Protein AF-W8B5M9-F1 (afdb_monomer)

Solvent-accessible surface area (backbone atoms only — not comparable to full-atom values): 9685 Å² total; per-residue (Å²): 132,57,33,68,56,49,46,54,50,34,55,76,71,47,25,12,58,32,80,66,42,70,88,44,51,59,92,73,54,85,64,85,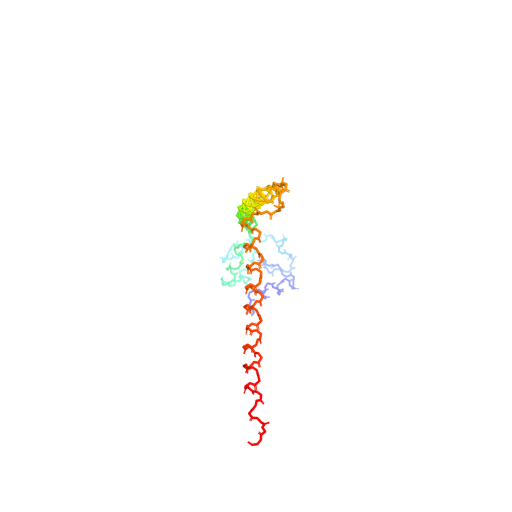59,46,14,85,86,79,66,44,84,25,29,61,84,48,52,64,61,76,87,61,52,82,78,63,78,64,83,86,64,60,68,68,60,52,52,52,52,53,51,55,52,53,51,51,53,51,53,53,51,52,52,53,52,51,52,51,53,51,53,51,52,53,52,51,52,52,53,51,53,55,52,52,56,52,56,58,52,54,61,70,69,67,72,71,76,86,50,101,84,55,92,82,51,79,67,57,62,54,51,56,51,52,49,52,51,55,51,50,54,54,51,52,52,51,51,54,51,51,51,54,54,51,64,71,62,70,80,78,82,136

Mean predicted aligned error: 21.06 Å

Secondary structure (DSSP, 8-state):
--HHHHHHHHHHTT--TTT--SSS-GGG-------TTT-SSS-GGGPPPGGGTTTTTTTTSHHHHHHHHHHHHHHHHHHHHHHHHHHHHHHHHHHHHHHHHHHHHHHHHHHHHH-----TT----HHHHHHHHHHHHHHHHHHHHHHHHHHHHHHHHTTS--

pLDDT: mean 76.31, std 16.08, range [45.91, 97.25]

Radius of gyration: 47.06 Å; Cα contacts (8 Å, |Δi|>4): 77; chains: 1; bounding box: 65×57×119 Å

Foldseek 3Di:
DALVVVVVVLVVQCAAQQPRDNPDHVVPDPDPGAQPPPRHRGDVSSDHPPVVVVVVPPPPDPPPVVVVVVVVVVVVVVVVVVVVVVVVVVVVVVVVVVVVVVVVVVVVVVVVVPPQPDDPVDRDDPVVVVVVVVVVVVVVVVVVVVVVVVVVVVVVVPPPDD

Sequence (162 aa):
MRPPQRIAVANAQGYCSNCLALTHVTEECDSRGKCRRCKKAHHTMLHPPESQYSESATATAPAAINKKAKKKQQQRQRATQQLAAQQRAIQQRAAQQRAAQQRATRKGTDKRLRSIAHTTTGLQTKAFRNRTTKGAIGEAIRALQKLQNALASASLQGGQDV

Organism: Ceratitis capitata (NCBI:txid7213)

Nearest PDB structures (foldseek):
  5udz-assembly2_B  TM=4.094E-01  e=7.448E-01  Homo sapiens

Structure (mmCIF, N/CA/C/O backbone):
data_AF-W8B5M9-F1
#
_entry.id   AF-W8B5M9-F1
#
loop_
_atom_site.group_PDB
_atom_site.id
_atom_site.type_symbol
_atom_site.label_atom_id
_atom_site.label_alt_id
_atom_site.label_comp_id
_atom_site.label_asym_id
_atom_site.label_entity_id
_atom_site.label_seq_id
_atom_site.pdbx_PDB_ins_code
_atom_site.Cartn_x
_atom_site.Cartn_y
_atom_site.Cartn_z
_atom_site.occupancy
_atom_site.B_iso_or_equiv
_atom_site.auth_seq_id
_atom_site.auth_comp_id
_atom_site.auth_asym_id
_atom_site.auth_atom_id
_atom_site.pdbx_PDB_model_num
ATOM 1 N N . MET A 1 1 ? -26.462 -18.154 35.328 1.00 62.88 1 MET A N 1
ATOM 2 C CA . MET A 1 1 ? -26.235 -16.936 34.510 1.00 62.88 1 MET A CA 1
ATOM 3 C C . MET A 1 1 ? -24.757 -16.588 34.444 1.00 62.88 1 MET A C 1
ATOM 5 O O . MET A 1 1 ? -24.089 -16.645 35.476 1.00 62.88 1 MET A O 1
ATOM 9 N N . ARG A 1 2 ? -24.249 -16.213 33.262 1.00 78.56 2 ARG A N 1
ATOM 10 C CA . ARG A 1 2 ? -22.859 -15.749 33.089 1.00 78.56 2 ARG A CA 1
ATOM 11 C C . ARG A 1 2 ? -22.678 -14.342 33.703 1.00 78.56 2 ARG A C 1
ATOM 13 O O . ARG A 1 2 ? -23.635 -13.574 33.694 1.00 78.56 2 ARG A O 1
ATOM 20 N N . PRO A 1 3 ? -21.490 -13.964 34.214 1.00 78.31 3 PRO A N 1
ATOM 21 C CA . PRO A 1 3 ? -21.250 -12.633 34.792 1.00 78.31 3 PRO A CA 1
ATOM 22 C C . PRO A 1 3 ? -21.685 -11.419 33.937 1.00 78.31 3 PRO A C 1
ATOM 24 O O . PRO A 1 3 ? -22.367 -10.560 34.491 1.00 78.31 3 PRO A O 1
ATOM 27 N N . PRO A 1 4 ? -21.425 -11.348 32.611 1.00 78.12 4 PRO A N 1
ATOM 28 C CA . PRO A 1 4 ? -21.920 -10.239 31.783 1.00 78.12 4 PRO A CA 1
ATOM 29 C C . PRO A 1 4 ? -23.452 -10.188 31.687 1.00 78.12 4 PRO A C 1
ATOM 31 O O . PRO A 1 4 ? -24.030 -9.107 31.651 1.00 78.12 4 PRO A O 1
ATOM 34 N N . GLN A 1 5 ? -24.129 -11.341 31.729 1.00 83.50 5 GLN A N 1
ATOM 35 C CA . GLN A 1 5 ? -25.595 -11.382 31.783 1.00 83.50 5 GLN A CA 1
ATOM 36 C C . GLN A 1 5 ? -26.117 -10.824 33.111 1.00 83.50 5 GLN A C 1
ATOM 38 O O . GLN A 1 5 ? -27.137 -10.150 33.121 1.00 83.50 5 GLN A O 1
ATOM 43 N N . ARG A 1 6 ? -25.409 -11.048 34.228 1.00 86.75 6 ARG A N 1
ATOM 44 C CA . ARG A 1 6 ? -25.799 -10.486 35.532 1.00 86.75 6 ARG A CA 1
ATOM 45 C C . ARG A 1 6 ? -25.691 -8.963 35.562 1.00 86.75 6 ARG A C 1
ATOM 47 O O . ARG A 1 6 ? -26.554 -8.326 36.149 1.00 86.75 6 ARG A O 1
ATOM 54 N N . ILE A 1 7 ? -24.678 -8.390 34.906 1.00 85.81 7 ILE A N 1
ATOM 55 C CA . ILE A 1 7 ? -24.546 -6.930 34.755 1.00 85.81 7 ILE A CA 1
ATOM 56 C C . ILE A 1 7 ? -25.708 -6.380 33.923 1.00 85.81 7 ILE A C 1
ATOM 58 O O . ILE A 1 7 ? -26.344 -5.413 34.326 1.00 85.81 7 ILE A O 1
ATOM 62 N N . ALA A 1 8 ? -26.016 -7.019 32.790 1.00 85.94 8 ALA A N 1
ATOM 63 C CA . ALA A 1 8 ? -27.114 -6.594 31.927 1.00 85.94 8 ALA A CA 1
ATOM 64 C C . ALA A 1 8 ? -28.468 -6.629 32.652 1.00 85.94 8 ALA A C 1
ATOM 66 O O . ALA A 1 8 ? -29.237 -5.682 32.544 1.00 85.94 8 ALA A O 1
ATOM 67 N N . VAL A 1 9 ? -28.734 -7.682 33.433 1.00 87.56 9 VAL A N 1
ATOM 68 C CA . VAL A 1 9 ? -29.963 -7.797 34.233 1.00 87.56 9 VAL A CA 1
ATOM 69 C C . VAL A 1 9 ? -30.009 -6.747 35.342 1.00 87.56 9 VAL A C 1
ATOM 71 O O . VAL A 1 9 ? -31.035 -6.096 35.495 1.00 87.56 9 VAL A O 1
ATOM 74 N N . ALA A 1 10 ? -28.908 -6.535 36.071 1.00 87.38 10 ALA A N 1
ATOM 75 C CA . ALA A 1 10 ? -28.840 -5.512 37.114 1.00 87.38 10 ALA A CA 1
ATOM 76 C C . ALA A 1 10 ? -29.141 -4.117 36.545 1.00 87.38 10 ALA A C 1
ATOM 78 O O . ALA A 1 10 ? -29.992 -3.412 37.077 1.00 87.38 10 ALA A O 1
ATOM 79 N N . ASN A 1 11 ? -28.529 -3.767 35.411 1.00 87.44 11 ASN A N 1
ATOM 80 C CA . ASN A 1 11 ? -28.766 -2.485 34.749 1.00 87.44 11 ASN A CA 1
ATOM 81 C C . ASN A 1 11 ? -30.195 -2.369 34.198 1.00 87.44 11 ASN A C 1
ATOM 83 O O . ASN A 1 11 ? -30.819 -1.326 34.350 1.00 87.44 11 ASN A O 1
ATOM 87 N N 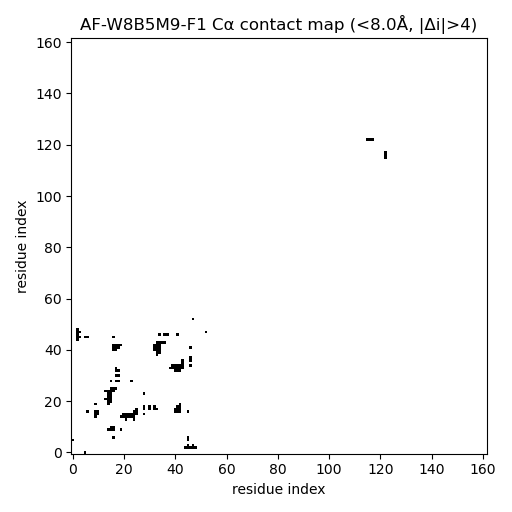. ALA A 1 12 ? -30.734 -3.433 33.593 1.00 88.12 12 ALA A N 1
ATOM 88 C CA . ALA A 1 12 ? -32.101 -3.446 33.065 1.00 88.12 12 ALA A CA 1
ATOM 89 C C . ALA A 1 12 ? -33.161 -3.295 34.166 1.00 88.12 12 ALA A C 1
ATOM 91 O O . ALA A 1 12 ? -34.229 -2.744 33.926 1.00 88.12 12 ALA A O 1
ATOM 92 N N . GLN A 1 13 ? -32.859 -3.779 35.369 1.00 89.50 13 GLN A N 1
ATOM 93 C CA . GLN A 1 13 ? -33.720 -3.658 36.542 1.00 89.50 13 GLN A CA 1
ATOM 94 C C . GLN A 1 13 ? -33.418 -2.404 37.385 1.00 89.50 13 GLN A C 1
ATOM 96 O O . GLN A 1 13 ? -34.017 -2.229 38.442 1.00 89.50 13 GLN A O 1
ATOM 101 N N . GLY A 1 14 ? -32.507 -1.529 36.938 1.00 89.12 14 GLY A N 1
ATOM 102 C CA . GLY A 1 14 ? -32.185 -0.272 37.623 1.00 89.12 14 GLY A CA 1
ATOM 103 C C . GLY A 1 14 ? -31.358 -0.428 38.903 1.00 89.12 14 GLY A C 1
ATOM 104 O O . GLY A 1 14 ? -31.293 0.496 39.707 1.00 89.12 14 GLY A O 1
ATOM 105 N N . TYR A 1 15 ? -30.716 -1.577 39.116 1.00 92.25 15 TYR A N 1
ATOM 106 C CA . TYR A 1 15 ? -29.801 -1.766 40.237 1.00 92.25 15 TYR A CA 1
ATOM 107 C C . TYR A 1 15 ? -28.457 -1.080 39.978 1.00 92.25 15 TYR A C 1
ATOM 109 O O . TYR A 1 15 ? -27.851 -1.220 38.914 1.00 92.25 15 TYR A O 1
ATOM 117 N N . CYS A 1 16 ? -27.916 -0.435 41.008 1.00 91.12 16 CYS A N 1
ATOM 118 C CA . CYS A 1 16 ? -26.552 0.071 41.015 1.00 91.12 16 CYS A CA 1
ATOM 119 C C . CYS A 1 16 ? -25.540 -1.069 40.808 1.00 91.12 16 CYS A C 1
ATOM 121 O O . CYS A 1 16 ? -25.500 -2.036 41.573 1.00 91.12 16 CYS A O 1
ATOM 123 N N . SER A 1 17 ? -24.640 -0.932 39.830 1.00 90.12 17 SER A N 1
ATOM 124 C CA . SER A 1 17 ? -23.615 -1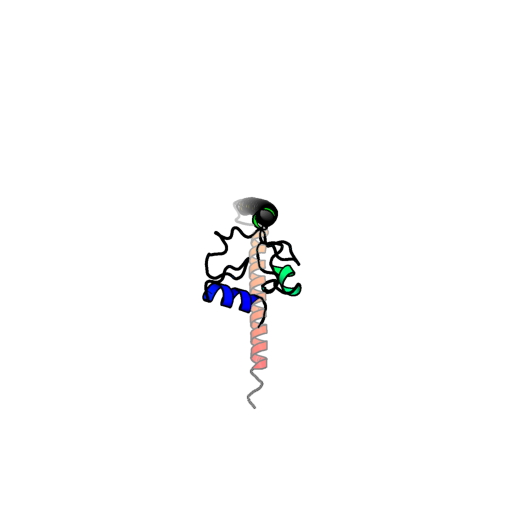.949 39.546 1.00 90.12 17 SER A CA 1
ATOM 125 C C . SER A 1 17 ? -22.558 -2.073 40.653 1.00 90.12 17 SER A C 1
ATOM 127 O O . SER A 1 17 ? -21.824 -3.064 40.692 1.00 90.12 17 SER A O 1
ATOM 129 N N . ASN A 1 18 ? -22.460 -1.095 41.561 1.00 91.81 18 ASN A N 1
ATOM 130 C CA . ASN A 1 18 ? -21.470 -1.084 42.636 1.00 91.81 18 ASN A CA 1
ATOM 131 C C . ASN A 1 18 ? -21.972 -1.735 43.937 1.00 91.81 18 ASN A C 1
ATOM 133 O O . ASN A 1 18 ? -21.280 -2.575 44.516 1.00 91.81 18 ASN A O 1
ATOM 137 N N . CYS A 1 19 ? -23.186 -1.394 44.374 1.00 89.56 19 CYS A N 1
ATOM 138 C CA . CYS A 1 19 ? -23.757 -1.857 45.646 1.00 89.56 19 CYS A CA 1
ATOM 139 C C . CYS A 1 19 ? -25.025 -2.718 45.502 1.00 89.56 19 CYS A C 1
ATOM 141 O O . CYS A 1 19 ? -25.472 -3.276 46.498 1.00 89.56 19 CYS A O 1
ATOM 143 N N . LEU A 1 20 ? -25.578 -2.858 44.289 1.00 90.12 20 LEU A N 1
ATOM 144 C CA . LEU A 1 20 ? -26.825 -3.580 43.996 1.00 90.12 20 LEU A CA 1
ATOM 145 C C . LEU A 1 20 ? -28.067 -3.025 44.721 1.00 90.12 20 LEU A C 1
ATOM 147 O O . LEU A 1 20 ? -29.008 -3.768 44.982 1.00 90.12 20 LEU A O 1
ATOM 151 N N . ALA A 1 21 ? -28.094 -1.727 45.033 1.00 89.50 21 ALA A N 1
ATOM 152 C CA . ALA A 1 21 ? -29.297 -1.032 45.500 1.00 89.50 21 ALA A CA 1
ATOM 153 C C . ALA A 1 21 ? -30.108 -0.472 44.316 1.00 89.50 21 ALA A C 1
ATOM 155 O O . ALA A 1 21 ? -29.514 -0.105 43.307 1.00 89.50 21 ALA A O 1
ATOM 156 N N . LEU A 1 22 ? -31.437 -0.364 44.446 1.00 91.81 22 LEU A N 1
ATOM 157 C CA . LEU A 1 22 ? -32.306 0.276 43.435 1.00 91.81 22 LEU A CA 1
ATOM 158 C C . LEU A 1 22 ? -32.459 1.792 43.640 1.00 91.81 22 LEU A C 1
ATOM 160 O O . LEU A 1 22 ? -33.155 2.454 42.880 1.00 91.81 22 LEU A O 1
ATOM 164 N N . THR A 1 23 ? -31.891 2.344 44.712 1.00 89.38 23 THR A N 1
ATOM 165 C CA . THR A 1 23 ? -32.148 3.734 45.115 1.00 89.38 23 THR A CA 1
ATOM 166 C C . THR A 1 23 ? -31.377 4.760 44.293 1.00 89.38 23 THR A C 1
ATOM 168 O O . THR A 1 23 ? -31.710 5.937 44.345 1.00 89.38 23 THR A O 1
ATOM 171 N N . HIS A 1 24 ? -30.337 4.334 43.577 1.00 89.00 24 HIS A N 1
ATOM 172 C CA . HIS A 1 24 ? -29.433 5.211 42.839 1.00 89.00 24 HIS A CA 1
ATOM 173 C C . HIS A 1 24 ? -28.753 4.462 41.694 1.00 89.00 24 HIS A C 1
ATOM 175 O O . HIS A 1 24 ? -28.678 3.228 41.685 1.00 89.00 24 HIS A O 1
ATOM 181 N N . VAL A 1 25 ? -28.202 5.224 40.752 1.00 87.50 25 VAL A N 1
ATOM 182 C CA . VAL A 1 25 ? -27.399 4.707 39.639 1.00 87.50 25 VAL A CA 1
ATOM 183 C C . VAL A 1 25 ? -25.919 4.660 40.043 1.00 87.50 25 VAL A C 1
ATOM 185 O O . VAL A 1 25 ? -25.484 5.335 40.970 1.00 87.50 25 VAL A O 1
ATOM 188 N N . THR A 1 26 ? -25.111 3.847 39.358 1.00 85.56 26 THR A N 1
ATOM 189 C CA . THR A 1 26 ? -23.675 3.658 39.652 1.00 85.56 26 THR A CA 1
ATOM 190 C C . THR A 1 26 ? -22.872 4.966 39.728 1.00 85.56 26 THR A C 1
ATOM 192 O O . THR A 1 26 ? -21.901 5.025 40.477 1.00 85.56 26 THR A O 1
ATOM 195 N N . GLU A 1 27 ? -23.266 5.999 38.979 1.00 83.62 27 GLU A N 1
ATOM 196 C CA . GLU A 1 27 ? -22.598 7.312 38.950 1.00 83.62 27 GLU A CA 1
ATOM 197 C C . GLU A 1 27 ? -22.848 8.143 40.219 1.00 83.62 27 GLU A C 1
ATOM 199 O O . GLU A 1 27 ? -21.978 8.900 40.637 1.00 83.62 27 GLU A O 1
ATOM 204 N N . GLU A 1 28 ? -23.987 7.930 40.877 1.00 85.44 28 GLU A N 1
ATOM 205 C CA . GLU A 1 28 ? -24.419 8.601 42.115 1.00 85.44 28 GLU A CA 1
ATOM 206 C C . GLU A 1 28 ? -24.150 7.731 43.354 1.00 85.44 28 GLU A C 1
ATOM 208 O O . GLU A 1 28 ? -24.695 7.943 44.435 1.00 85.44 28 GLU A O 1
ATOM 213 N N . CYS A 1 29 ? -23.339 6.681 43.202 1.00 88.31 29 CYS A N 1
ATOM 214 C CA . CYS A 1 29 ? -23.074 5.740 44.276 1.00 88.31 29 CYS A CA 1
ATOM 215 C C . CYS A 1 29 ? -22.001 6.263 45.238 1.00 88.31 29 CYS A C 1
ATOM 217 O O . CYS A 1 29 ? -20.806 6.173 44.958 1.00 88.31 29 CYS A O 1
ATOM 219 N N . ASP A 1 30 ? -22.419 6.658 46.440 1.00 87.62 30 ASP A N 1
ATOM 220 C CA . ASP A 1 30 ? -21.511 7.044 47.533 1.00 87.62 30 ASP A CA 1
ATOM 221 C C . ASP A 1 30 ? -20.795 5.853 48.199 1.00 8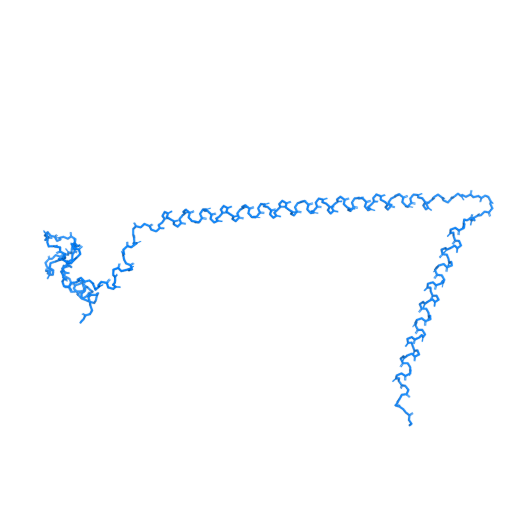7.62 30 ASP A C 1
ATOM 223 O O . ASP A 1 30 ? -19.955 6.010 49.094 1.00 87.62 30 ASP A O 1
ATOM 227 N N . SER A 1 31 ? -21.116 4.619 47.792 1.00 83.19 31 SER A N 1
ATOM 228 C CA . SER A 1 31 ? -20.512 3.432 48.386 1.00 83.19 31 SER A CA 1
ATOM 229 C C . SER A 1 31 ? -19.023 3.350 48.054 1.00 83.19 31 SER A C 1
ATOM 231 O O . SER A 1 31 ? -18.618 3.196 46.902 1.00 83.19 31 SER A O 1
ATOM 233 N N . ARG A 1 32 ? -18.187 3.306 49.098 1.00 81.94 32 ARG A N 1
ATOM 234 C CA . ARG A 1 32 ? -16.755 2.966 48.988 1.00 81.94 32 ARG A CA 1
ATOM 235 C C . ARG A 1 32 ? -16.509 1.504 48.597 1.00 81.94 32 ARG A C 1
ATOM 237 O O . ARG A 1 32 ? -15.352 1.095 48.471 1.00 81.94 32 ARG A O 1
ATOM 244 N N . GLY A 1 33 ? -17.569 0.707 48.444 1.00 81.00 33 GLY A N 1
ATOM 245 C CA . GLY A 1 33 ? -17.491 -0.668 47.980 1.00 81.00 33 GLY A CA 1
ATOM 246 C C . GLY A 1 33 ? -16.767 -0.734 46.639 1.00 81.00 33 GLY A C 1
ATOM 247 O O . GLY A 1 33 ? -17.097 -0.014 45.706 1.00 81.00 33 GLY A O 1
ATOM 248 N N . LYS A 1 34 ? -15.740 -1.578 46.560 1.00 87.81 34 LYS A N 1
ATOM 249 C CA . LYS A 1 34 ? -15.051 -1.926 45.314 1.00 87.81 34 LYS A CA 1
ATOM 250 C C . LYS A 1 34 ? -14.990 -3.439 45.212 1.00 87.81 34 LYS A C 1
ATOM 252 O O . LYS A 1 34 ? -14.987 -4.144 46.226 1.00 87.81 34 LYS A O 1
ATOM 257 N N . CYS A 1 35 ? -14.898 -3.946 43.990 1.00 89.44 35 CYS A N 1
ATOM 258 C CA . CYS A 1 35 ? -14.777 -5.373 43.742 1.00 89.44 35 CYS A CA 1
ATOM 259 C C . CYS A 1 35 ? -13.573 -5.950 44.501 1.00 89.44 35 CYS A C 1
ATOM 261 O O . CYS A 1 35 ? -12.447 -5.487 44.317 1.00 89.44 35 CYS A O 1
ATOM 263 N N . ARG A 1 36 ? -13.765 -7.011 45.292 1.00 89.12 36 ARG A N 1
ATOM 264 C CA . ARG A 1 36 ? -12.663 -7.628 46.058 1.00 89.12 36 ARG A CA 1
ATOM 265 C C . ARG A 1 36 ? -11.615 -8.314 45.175 1.00 89.12 36 ARG A C 1
ATOM 267 O O . ARG A 1 36 ? -10.496 -8.522 45.621 1.00 89.12 36 ARG A O 1
ATOM 274 N N . ARG A 1 37 ? -11.968 -8.643 43.926 1.00 88.62 37 ARG A N 1
ATOM 275 C CA . ARG A 1 37 ? -11.088 -9.340 42.974 1.00 88.62 37 ARG A CA 1
ATOM 276 C C . ARG A 1 37 ? -10.200 -8.385 42.175 1.00 88.62 37 ARG A C 1
ATOM 278 O O . ARG A 1 37 ? -8.992 -8.550 42.165 1.00 88.62 37 ARG A O 1
ATOM 285 N N . CYS A 1 38 ? -10.775 -7.353 41.550 1.00 87.31 38 CYS A N 1
ATOM 286 C CA . CYS A 1 38 ? -10.013 -6.415 40.704 1.00 87.31 38 CYS A CA 1
ATOM 287 C C . CYS A 1 38 ? -9.994 -4.965 41.199 1.00 87.31 38 CYS A C 1
ATOM 289 O O . CYS A 1 38 ? -9.483 -4.101 40.493 1.00 87.31 38 CYS A O 1
ATOM 291 N N . LYS A 1 39 ? -10.587 -4.669 42.363 1.00 87.25 39 LYS A N 1
ATOM 292 C CA . LYS A 1 39 ? -10.587 -3.336 42.997 1.00 87.25 39 LYS A CA 1
ATOM 293 C C . LYS A 1 39 ? -11.205 -2.208 42.144 1.00 87.25 39 LYS A C 1
ATOM 295 O O . LYS A 1 39 ? -10.950 -1.036 42.407 1.00 87.25 39 LYS A O 1
ATOM 300 N N . LYS A 1 40 ? -12.033 -2.547 41.146 1.00 85.69 40 LYS A N 1
ATOM 301 C CA . LYS A 1 40 ? -12.803 -1.595 40.316 1.00 85.69 40 LYS A CA 1
ATOM 302 C C . LYS A 1 40 ? -14.193 -1.333 40.922 1.00 85.69 40 LYS A C 1
ATOM 304 O O . LYS A 1 40 ? -14.611 -2.068 41.819 1.00 85.69 40 LYS A O 1
ATOM 309 N N . ALA A 1 41 ? -14.868 -0.279 40.458 1.00 87.31 41 ALA A N 1
ATOM 310 C CA . ALA A 1 41 ? -16.179 0.173 40.941 1.00 87.31 41 ALA A CA 1
ATOM 311 C C . ALA A 1 41 ? -17.322 -0.731 40.440 1.00 87.31 41 ALA A C 1
ATOM 313 O O . ALA A 1 41 ? -18.082 -0.373 39.545 1.00 87.31 41 ALA A O 1
ATOM 314 N N . HIS A 1 42 ? -17.395 -1.942 40.989 1.00 89.00 42 HIS A N 1
ATOM 315 C CA . HIS A 1 42 ? -18.487 -2.883 40.763 1.00 89.00 42 HIS A CA 1
ATOM 316 C C . HIS A 1 42 ? -18.594 -3.891 41.905 1.00 89.00 42 HIS A C 1
ATOM 318 O O . HIS A 1 42 ? -17.603 -4.225 42.565 1.00 89.00 42 HIS A O 1
ATOM 324 N N . HIS A 1 43 ? -19.785 -4.453 42.087 1.00 90.69 43 HIS A N 1
ATOM 325 C CA . HIS A 1 43 ? -20.020 -5.484 43.083 1.00 90.69 43 HIS A CA 1
ATOM 326 C C . HIS A 1 43 ? -19.278 -6.782 42.724 1.00 90.69 43 HIS A C 1
ATOM 328 O O . HIS A 1 43 ? -19.250 -7.212 41.570 1.00 90.69 43 HIS A O 1
ATOM 334 N N . THR A 1 44 ? -18.713 -7.481 43.715 1.00 89.19 44 THR A N 1
ATOM 335 C CA . THR A 1 44 ? -17.895 -8.695 43.485 1.00 89.19 44 THR A CA 1
ATOM 336 C C . THR A 1 44 ? -18.653 -9.799 42.725 1.00 89.19 44 THR A C 1
ATOM 338 O O . THR A 1 44 ? -18.043 -10.542 41.961 1.00 89.19 44 THR A O 1
ATOM 341 N N . MET A 1 45 ? -19.983 -9.873 42.852 1.00 86.69 45 MET A N 1
ATOM 342 C CA . MET A 1 45 ? -20.818 -10.834 42.107 1.00 86.69 45 MET A CA 1
ATOM 343 C C . MET A 1 45 ? -20.928 -10.552 40.601 1.00 86.69 45 MET A C 1
ATOM 345 O O . MET A 1 45 ? -21.206 -11.467 39.816 1.00 86.69 45 MET A O 1
ATOM 349 N N . LEU A 1 46 ? -20.714 -9.300 40.200 1.00 88.88 46 LEU A N 1
ATOM 350 C CA . LEU A 1 46 ? -20.733 -8.858 38.807 1.00 88.88 46 LEU A CA 1
ATOM 351 C C . LEU A 1 46 ? -19.355 -8.962 38.144 1.00 88.88 46 LEU A C 1
ATOM 353 O O . LEU A 1 46 ? -19.217 -8.689 36.959 1.00 88.88 46 LEU A O 1
ATOM 357 N N . HIS A 1 47 ? -18.329 -9.386 38.882 1.00 87.38 47 HIS A N 1
ATOM 358 C CA . HIS A 1 47 ? -16.986 -9.524 38.342 1.00 87.38 47 HIS A CA 1
ATOM 359 C C . HIS A 1 47 ? -16.937 -10.576 37.208 1.00 87.38 47 HIS A C 1
A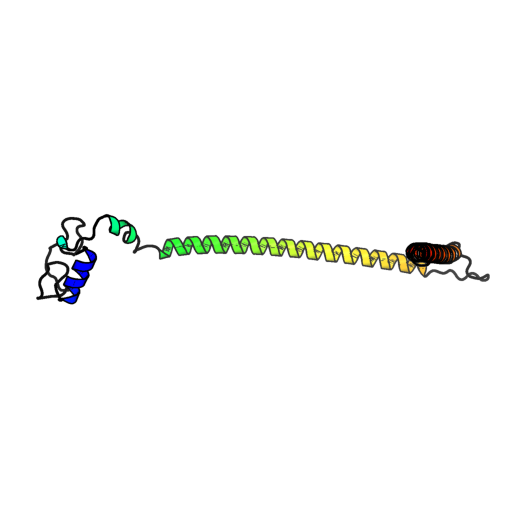TOM 361 O O . HIS A 1 47 ? -17.327 -11.729 37.441 1.00 87.38 47 HIS A O 1
ATOM 367 N N . PRO A 1 48 ? -16.471 -10.208 35.996 1.00 82.75 48 PRO A N 1
ATOM 368 C CA . PRO A 1 48 ? -16.328 -11.139 34.879 1.00 82.75 48 PRO A CA 1
ATOM 369 C C . PRO A 1 48 ? -15.249 -12.197 35.161 1.00 82.75 48 PRO A C 1
ATOM 371 O O . PRO A 1 48 ? -14.365 -11.961 35.976 1.00 82.75 48 PRO A O 1
ATOM 374 N N . PRO A 1 49 ? -15.312 -13.391 34.551 1.00 77.19 49 PRO A N 1
ATOM 375 C CA . PRO A 1 49 ? -14.284 -14.406 34.756 1.00 77.19 49 PRO A CA 1
ATOM 376 C C . PRO A 1 49 ? -12.960 -13.962 34.110 1.00 77.19 49 PRO A C 1
ATOM 378 O O . PRO A 1 49 ? -12.973 -13.257 33.102 1.00 77.19 49 PRO A O 1
ATOM 381 N N . GLU A 1 50 ? -11.826 -14.393 34.676 1.00 69.00 50 GLU A N 1
ATOM 382 C CA . GLU A 1 50 ? -10.452 -14.034 34.259 1.00 69.00 50 GLU A CA 1
ATOM 383 C C . GLU A 1 50 ? -10.217 -14.156 32.741 1.00 69.00 50 GLU A C 1
ATOM 385 O O . GLU A 1 50 ? -9.517 -13.340 32.146 1.00 69.00 50 GLU A O 1
ATOM 390 N N . SER A 1 51 ? -10.903 -15.095 32.081 1.00 60.47 51 SER A N 1
ATOM 391 C CA . SER A 1 51 ? -10.858 -15.303 30.629 1.00 60.47 51 SER A CA 1
ATOM 392 C C . SER A 1 51 ? -11.348 -14.116 29.785 1.00 60.47 51 SER A C 1
ATOM 394 O O . SER A 1 51 ? -11.125 -14.114 28.582 1.00 60.47 51 SER A O 1
ATOM 396 N N . GLN A 1 52 ? -12.041 -13.136 30.375 1.00 59.94 52 GLN A N 1
ATOM 397 C CA . GLN A 1 52 ? -12.547 -11.935 29.689 1.00 59.94 52 GLN A CA 1
ATOM 398 C C . GLN A 1 52 ? -11.681 -10.690 29.940 1.00 59.94 52 GLN A C 1
ATOM 400 O O . GLN A 1 52 ? -11.904 -9.641 29.338 1.00 59.94 52 GLN A O 1
ATOM 405 N N . TYR A 1 53 ? -10.676 -10.781 30.819 1.00 57.16 53 TYR A N 1
ATOM 406 C CA . TYR A 1 53 ? -9.754 -9.671 31.072 1.00 57.16 53 TYR A CA 1
ATOM 407 C C . TYR A 1 53 ? -8.685 -9.519 29.982 1.00 57.16 53 TYR A C 1
ATOM 409 O O . TYR A 1 53 ? -8.127 -8.429 29.838 1.00 57.16 53 TYR A O 1
ATOM 417 N N . SER A 1 54 ? -8.441 -10.558 29.177 1.00 53.81 54 SER A N 1
ATOM 418 C CA . SER A 1 54 ? -7.475 -10.534 28.071 1.00 53.81 54 SER A CA 1
ATOM 419 C C . SER A 1 54 ? -7.892 -9.630 26.905 1.00 53.81 54 SER A C 1
ATOM 421 O O . SER A 1 54 ? -7.028 -9.183 26.156 1.00 53.81 54 SER A O 1
ATOM 423 N N . GLU A 1 55 ? -9.178 -9.292 26.776 1.00 55.22 55 GLU A N 1
ATOM 424 C CA . GLU A 1 55 ? -9.674 -8.440 25.682 1.00 55.22 55 GLU A CA 1
ATOM 425 C C . GLU A 1 55 ? -9.855 -6.968 26.084 1.00 55.22 55 GLU A C 1
ATOM 427 O O . GLU A 1 55 ? -9.929 -6.098 25.221 1.00 55.22 55 GLU A O 1
ATOM 432 N N . SER A 1 56 ? -9.885 -6.650 27.385 1.00 52.12 56 SER A N 1
ATOM 433 C CA . SER A 1 56 ? -10.227 -5.298 27.873 1.00 52.12 56 SER A CA 1
ATOM 434 C C . SER A 1 56 ? -9.080 -4.539 28.557 1.00 52.12 56 SER A C 1
ATOM 436 O O . SER A 1 56 ? -9.267 -3.397 28.975 1.00 52.12 56 SER A O 1
ATOM 438 N N . ALA A 1 57 ? -7.880 -5.121 28.670 1.00 50.91 57 ALA A N 1
ATOM 439 C CA . ALA A 1 57 ? -6.718 -4.455 29.276 1.00 50.91 57 ALA A CA 1
ATOM 440 C C . ALA A 1 57 ? -5.941 -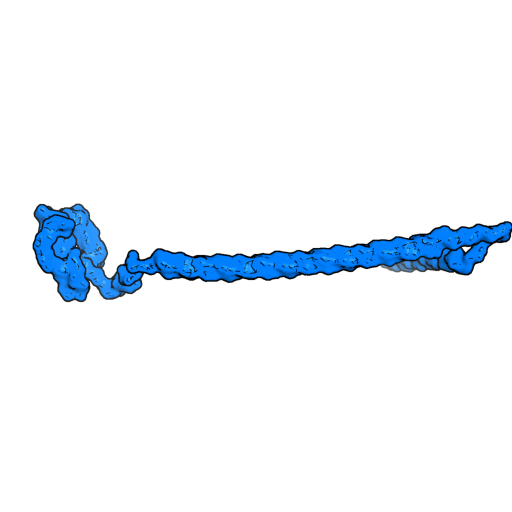3.513 28.322 1.00 50.91 57 ALA A C 1
ATOM 442 O O . ALA A 1 57 ? -4.948 -2.918 28.730 1.00 50.91 57 ALA A O 1
ATOM 443 N N . THR A 1 58 ? -6.386 -3.322 27.074 1.00 49.34 58 THR A N 1
ATOM 444 C CA . THR A 1 58 ? -5.693 -2.489 26.063 1.00 49.34 58 THR A CA 1
ATOM 445 C C . THR A 1 58 ? -6.560 -1.390 25.431 1.00 49.34 58 THR A C 1
ATOM 447 O O . THR A 1 58 ? -6.199 -0.827 24.396 1.00 49.34 58 THR A O 1
ATOM 450 N N . ALA A 1 59 ? -7.677 -1.003 26.058 1.00 49.50 59 ALA A N 1
ATOM 451 C CA . ALA A 1 59 ? -8.580 0.019 25.509 1.00 49.50 59 ALA A CA 1
ATOM 452 C C . ALA A 1 59 ? -8.153 1.486 25.757 1.00 49.50 59 ALA A C 1
ATOM 454 O O . ALA A 1 59 ? -8.828 2.405 25.300 1.00 49.50 59 ALA A O 1
ATOM 455 N N . THR A 1 60 ? -7.007 1.739 26.395 1.00 49.72 60 THR A N 1
ATOM 456 C CA . THR A 1 60 ? -6.468 3.099 26.596 1.00 49.72 60 THR A CA 1
ATOM 457 C C . THR A 1 60 ? -4.983 3.194 26.232 1.00 49.72 60 THR A C 1
ATOM 459 O O . THR A 1 60 ? -4.171 3.584 27.055 1.00 49.72 60 THR A O 1
ATOM 462 N N . ALA A 1 61 ? -4.613 2.828 24.992 1.00 53.38 61 ALA A N 1
ATOM 463 C CA . ALA A 1 61 ? -3.554 3.498 24.196 1.00 53.38 61 ALA A CA 1
ATOM 464 C C . ALA A 1 61 ? -3.324 2.941 22.753 1.00 53.38 61 ALA A C 1
ATOM 466 O O . ALA A 1 61 ? -2.170 2.855 22.323 1.00 53.38 61 ALA A O 1
ATOM 467 N N . PRO A 1 62 ? -4.329 2.607 21.910 1.00 50.56 62 PRO A N 1
ATOM 468 C CA . PRO A 1 62 ? -4.020 2.125 20.557 1.00 50.56 62 PRO A CA 1
ATOM 469 C C . PRO A 1 62 ? -3.691 3.249 19.555 1.00 50.56 62 PRO A C 1
ATOM 471 O O . PRO A 1 62 ? -3.053 2.998 18.534 1.00 50.56 62 PRO A O 1
ATOM 474 N N . ALA A 1 63 ? -4.065 4.509 19.811 1.00 52.03 63 ALA A N 1
ATOM 475 C CA . ALA A 1 63 ? -3.970 5.562 18.792 1.00 52.03 63 ALA A CA 1
ATOM 476 C C . ALA A 1 63 ? -2.531 6.038 18.495 1.00 52.03 63 ALA A C 1
ATOM 478 O O . ALA A 1 63 ? -2.205 6.334 17.344 1.00 52.03 63 ALA A O 1
ATOM 479 N N . ALA A 1 64 ? -1.650 6.119 19.497 1.00 55.28 64 ALA A N 1
ATOM 480 C CA . ALA A 1 64 ? -0.301 6.667 19.312 1.00 55.28 64 ALA A CA 1
ATOM 481 C C . ALA A 1 64 ? 0.663 5.670 18.640 1.00 55.28 64 ALA A C 1
ATOM 483 O O . ALA A 1 64 ? 1.464 6.063 17.786 1.00 55.28 64 ALA A O 1
ATOM 484 N N . ILE A 1 65 ? 0.553 4.378 18.966 1.00 55.53 65 ILE A N 1
ATOM 485 C CA . ILE A 1 65 ? 1.399 3.316 18.397 1.00 55.53 65 ILE A CA 1
ATOM 486 C C . ILE A 1 65 ? 1.020 3.062 16.929 1.00 55.53 65 ILE A C 1
ATOM 488 O O . ILE A 1 65 ? 1.894 3.009 16.061 1.00 55.53 65 ILE A O 1
ATOM 492 N N . ASN A 1 66 ? -0.280 3.042 16.613 1.00 60.81 66 ASN A N 1
ATOM 493 C CA . ASN A 1 66 ? -0.764 2.858 15.241 1.00 60.81 66 ASN A CA 1
ATOM 494 C C . ASN A 1 66 ? -0.396 4.047 14.326 1.00 60.81 66 ASN A C 1
ATOM 496 O O . ASN A 1 66 ? -0.021 3.856 13.169 1.00 60.81 66 ASN A O 1
ATOM 500 N N . LYS A 1 67 ? -0.407 5.287 14.845 1.00 64.38 67 LYS A N 1
ATOM 501 C CA . LYS A 1 67 ? 0.034 6.480 14.091 1.00 64.38 67 LYS A CA 1
ATOM 502 C C . LYS A 1 67 ? 1.531 6.442 13.752 1.00 64.38 67 LYS A C 1
ATOM 504 O O . LYS A 1 67 ? 1.903 6.800 12.634 1.00 64.38 67 LYS A O 1
ATOM 509 N N . LYS A 1 68 ? 2.392 5.989 14.675 1.00 68.81 68 LYS A N 1
ATOM 510 C CA . LYS A 1 68 ? 3.841 5.848 14.423 1.00 68.81 68 LYS A CA 1
ATOM 511 C C . LYS A 1 68 ? 4.135 4.748 13.396 1.00 68.81 68 LYS A C 1
ATOM 513 O O . LYS A 1 68 ? 4.925 4.976 12.478 1.00 68.81 68 LYS A O 1
ATOM 518 N N . ALA A 1 69 ? 3.456 3.603 13.492 1.00 70.12 69 ALA A N 1
ATOM 519 C CA . ALA A 1 69 ? 3.593 2.507 12.531 1.00 70.12 69 ALA A CA 1
ATOM 520 C C . ALA A 1 69 ? 3.152 2.918 11.112 1.00 70.12 69 ALA A C 1
ATOM 522 O O . ALA A 1 69 ? 3.909 2.732 10.156 1.00 70.12 69 ALA A O 1
ATOM 523 N N . LYS A 1 70 ? 1.992 3.582 10.981 1.00 74.56 70 LYS A N 1
ATOM 524 C CA . LYS A 1 70 ? 1.496 4.098 9.691 1.00 74.56 70 LYS A CA 1
ATOM 525 C C . LYS A 1 70 ? 2.438 5.131 9.068 1.00 74.56 70 LYS A C 1
ATOM 527 O O . LYS A 1 70 ? 2.718 5.043 7.874 1.00 74.56 70 LYS A O 1
ATOM 532 N N . LYS A 1 71 ? 3.000 6.059 9.859 1.00 76.94 71 LYS A N 1
ATOM 533 C CA . LYS A 1 71 ? 3.998 7.029 9.362 1.00 76.94 71 LYS A CA 1
ATOM 534 C C . LYS A 1 71 ? 5.260 6.340 8.828 1.00 76.94 71 LYS A C 1
ATOM 536 O O . LYS A 1 71 ? 5.722 6.691 7.744 1.00 76.94 71 LYS A O 1
ATOM 541 N N . LYS A 1 72 ? 5.786 5.332 9.535 1.00 79.44 72 LYS A N 1
ATOM 542 C CA . LYS A 1 72 ? 6.971 4.574 9.091 1.00 79.44 72 LYS A CA 1
ATOM 543 C C . LYS A 1 72 ? 6.695 3.791 7.802 1.00 79.44 72 LYS A C 1
ATOM 545 O O . LYS A 1 72 ? 7.531 3.777 6.902 1.00 79.44 72 LYS A O 1
ATOM 550 N N . GLN A 1 73 ? 5.517 3.178 7.677 1.00 80.50 73 GLN A N 1
ATOM 551 C CA . GLN A 1 73 ? 5.112 2.473 6.457 1.00 80.50 73 GLN A CA 1
ATOM 552 C C . GLN A 1 73 ? 4.955 3.431 5.266 1.00 80.50 73 GLN A C 1
ATOM 554 O O . GLN A 1 73 ? 5.469 3.149 4.184 1.00 80.50 73 GLN A O 1
ATOM 559 N N . GLN A 1 74 ? 4.333 4.594 5.478 1.00 84.75 74 GLN A N 1
ATOM 560 C CA . GLN A 1 74 ? 4.163 5.614 4.441 1.00 84.75 74 GLN A CA 1
ATOM 561 C C . GLN A 1 74 ? 5.506 6.197 3.967 1.00 84.75 74 GLN A C 1
ATOM 563 O O . GLN A 1 74 ? 5.696 6.411 2.771 1.00 84.75 74 GLN A O 1
ATOM 568 N N . GLN A 1 75 ? 6.466 6.410 4.875 1.00 86.00 75 GLN A N 1
ATOM 569 C CA . GLN A 1 75 ? 7.820 6.851 4.518 1.00 86.00 75 GLN A CA 1
ATOM 570 C C . GLN A 1 75 ? 8.557 5.818 3.654 1.00 86.00 75 GLN A C 1
ATOM 572 O O . GLN A 1 75 ? 9.146 6.188 2.639 1.00 86.00 75 GLN A O 1
ATOM 577 N N . ARG A 1 76 ? 8.474 4.523 3.998 1.00 89.81 76 ARG A N 1
ATOM 578 C CA . ARG A 1 76 ? 9.081 3.448 3.191 1.00 89.81 76 ARG A CA 1
ATOM 579 C C . ARG A 1 76 ? 8.470 3.378 1.792 1.00 89.81 76 ARG A C 1
ATOM 581 O O . ARG A 1 76 ? 9.211 3.321 0.819 1.00 89.81 76 ARG A O 1
ATOM 588 N N . GLN A 1 77 ? 7.142 3.460 1.681 1.00 90.12 77 GLN A N 1
ATOM 589 C CA . GLN A 1 77 ? 6.453 3.465 0.385 1.00 90.12 77 GLN A CA 1
ATOM 590 C C . GLN A 1 77 ? 6.873 4.654 -0.490 1.00 90.12 77 GLN A C 1
ATOM 592 O O . GLN A 1 77 ? 7.144 4.471 -1.676 1.00 90.12 77 GLN A O 1
ATOM 597 N N . ARG A 1 78 ? 6.992 5.856 0.090 1.00 92.50 78 ARG A N 1
ATOM 598 C CA . ARG A 1 78 ? 7.472 7.047 -0.630 1.00 92.50 78 ARG A CA 1
ATOM 599 C C . ARG A 1 78 ? 8.907 6.882 -1.132 1.00 92.50 78 ARG A C 1
ATOM 601 O O . ARG A 1 78 ? 9.166 7.189 -2.291 1.00 92.50 78 ARG A O 1
ATOM 608 N N . ALA A 1 79 ? 9.810 6.350 -0.307 1.00 91.88 79 ALA A N 1
ATOM 609 C CA . ALA A 1 79 ? 11.192 6.094 -0.713 1.00 91.88 79 ALA A CA 1
ATOM 610 C C . ALA A 1 79 ? 11.274 5.089 -1.880 1.00 91.88 79 ALA A C 1
ATOM 612 O O . ALA A 1 79 ? 11.991 5.322 -2.852 1.00 91.88 79 ALA A O 1
ATOM 613 N N . THR A 1 80 ? 10.485 4.009 -1.838 1.00 94.12 80 THR A N 1
ATOM 614 C CA . THR A 1 80 ? 10.425 3.025 -2.933 1.00 94.12 80 THR A CA 1
ATOM 615 C C . THR A 1 80 ? 9.879 3.636 -4.226 1.00 94.12 80 THR A C 1
ATOM 617 O O . THR A 1 80 ? 10.430 3.392 -5.299 1.00 94.12 80 THR A O 1
ATOM 620 N N . GLN A 1 81 ? 8.832 4.465 -4.143 1.00 94.69 81 GLN A N 1
ATOM 621 C CA . GLN A 1 81 ? 8.269 5.154 -5.310 1.00 94.69 81 GLN A CA 1
ATOM 622 C C . GLN A 1 81 ? 9.265 6.141 -5.932 1.00 94.69 81 GLN A C 1
ATOM 624 O O . GLN A 1 81 ? 9.392 6.187 -7.155 1.00 94.69 81 GLN A O 1
ATOM 629 N N . GLN A 1 82 ? 10.008 6.888 -5.109 1.00 95.56 82 GLN A N 1
ATOM 630 C CA . GLN A 1 82 ? 11.039 7.815 -5.584 1.00 95.56 82 GLN A CA 1
ATOM 631 C C . GLN A 1 82 ? 12.176 7.087 -6.306 1.00 95.56 82 GLN A C 1
ATOM 633 O O . GLN A 1 82 ? 12.571 7.506 -7.394 1.00 95.56 82 GLN A O 1
ATOM 638 N N . LEU A 1 83 ? 12.651 5.963 -5.760 1.00 95.31 83 LEU A N 1
ATOM 639 C CA . LEU A 1 83 ? 13.694 5.164 -6.403 1.00 95.31 83 LEU A CA 1
ATOM 640 C C . LEU A 1 83 ? 13.221 4.604 -7.754 1.00 95.31 83 LEU A C 1
ATOM 642 O O . LEU A 1 83 ? 13.938 4.694 -8.751 1.00 95.31 83 LEU A O 1
ATOM 646 N N . ALA A 1 84 ? 11.992 4.086 -7.817 1.00 95.50 84 ALA A N 1
ATOM 647 C CA . ALA A 1 84 ? 11.411 3.584 -9.060 1.00 95.50 84 ALA A CA 1
ATOM 648 C C . ALA A 1 84 ? 11.249 4.695 -10.116 1.00 95.50 84 ALA A C 1
ATOM 650 O O . ALA A 1 84 ? 11.541 4.480 -11.295 1.00 95.50 84 ALA A O 1
ATOM 651 N N . ALA A 1 85 ? 10.827 5.896 -9.706 1.00 96.00 85 ALA A N 1
ATOM 652 C CA . ALA A 1 85 ? 10.727 7.051 -10.595 1.00 96.00 85 ALA A CA 1
ATOM 653 C C . ALA A 1 85 ? 12.101 7.475 -11.140 1.00 96.00 85 ALA A C 1
ATOM 655 O O . ALA A 1 85 ? 12.239 7.712 -12.342 1.00 96.00 85 ALA A O 1
ATOM 656 N N . GLN A 1 86 ? 13.131 7.497 -10.288 1.00 96.75 86 GLN A N 1
ATOM 657 C CA . GLN A 1 86 ? 14.497 7.830 -10.694 1.00 96.75 86 GLN A CA 1
ATOM 658 C C . GLN A 1 86 ? 15.053 6.808 -11.696 1.00 96.75 86 GLN A C 1
ATOM 660 O O . GLN A 1 86 ? 15.611 7.193 -12.723 1.00 96.75 86 GLN A O 1
ATOM 665 N N . GLN A 1 87 ? 14.834 5.511 -11.460 1.00 96.50 87 GLN A N 1
ATOM 666 C CA . GLN A 1 87 ? 15.243 4.461 -12.398 1.00 96.50 87 GLN A CA 1
ATOM 667 C C . GLN A 1 87 ? 14.539 4.591 -13.755 1.00 96.50 87 GLN A C 1
ATOM 669 O O . GLN A 1 87 ? 15.191 4.487 -14.795 1.00 96.50 87 GLN A O 1
ATOM 674 N N . ARG A 1 88 ? 13.231 4.886 -13.771 1.00 96.56 88 ARG A N 1
ATOM 675 C CA . ARG A 1 88 ? 12.487 5.131 -15.020 1.00 96.56 88 ARG A CA 1
ATOM 676 C C . ARG A 1 88 ? 13.036 6.333 -15.785 1.00 96.56 88 ARG A C 1
ATOM 678 O O . ARG A 1 88 ? 13.221 6.238 -16.996 1.00 96.56 88 ARG A O 1
ATOM 685 N N . ALA A 1 89 ? 13.352 7.429 -15.096 1.00 96.62 89 ALA A N 1
ATOM 686 C CA . ALA A 1 89 ? 13.939 8.612 -15.724 1.00 96.62 89 ALA A CA 1
ATOM 687 C C . ALA A 1 89 ? 15.310 8.308 -16.360 1.00 96.62 89 ALA A C 1
ATOM 689 O O . ALA A 1 89 ? 15.581 8.730 -17.486 1.00 96.62 89 ALA A O 1
ATOM 690 N N . ILE A 1 90 ? 16.153 7.519 -15.683 1.00 97.25 90 ILE A N 1
ATOM 691 C CA . ILE A 1 90 ? 17.452 7.080 -16.218 1.00 97.25 90 ILE A CA 1
ATOM 692 C C . ILE A 1 90 ? 17.262 6.230 -17.481 1.00 97.25 90 ILE A C 1
ATOM 694 O O . ILE A 1 90 ? 17.909 6.488 -18.498 1.00 97.25 90 ILE A O 1
ATOM 698 N N . GLN A 1 91 ? 16.347 5.257 -17.451 1.00 96.25 91 GLN A N 1
ATOM 699 C CA . GLN A 1 91 ? 16.062 4.401 -18.608 1.00 96.25 91 GLN A CA 1
ATOM 700 C C . GLN A 1 91 ? 15.524 5.203 -19.799 1.00 96.25 91 GLN A C 1
ATOM 702 O O . GLN A 1 91 ? 15.973 5.003 -20.928 1.00 96.25 91 GLN A O 1
ATOM 707 N N . GLN A 1 92 ? 14.616 6.154 -19.558 1.00 96.31 92 GLN A N 1
ATOM 708 C CA . GLN A 1 92 ? 14.087 7.034 -20.602 1.00 96.31 92 GLN A CA 1
ATOM 709 C C . GLN A 1 92 ? 15.186 7.899 -21.226 1.00 96.31 92 GLN A C 1
ATOM 711 O O . GLN A 1 92 ? 15.277 7.984 -22.452 1.00 96.31 92 GLN A O 1
ATOM 716 N N . ARG A 1 93 ? 16.068 8.486 -20.409 1.00 96.31 93 ARG A N 1
ATOM 717 C CA . ARG A 1 93 ? 17.193 9.291 -20.905 1.00 96.31 93 ARG A CA 1
ATOM 718 C C . ARG A 1 93 ? 18.161 8.451 -21.740 1.00 96.31 93 ARG A C 1
ATOM 720 O O . ARG A 1 93 ? 18.566 8.882 -22.819 1.00 96.31 93 ARG A O 1
ATOM 727 N N . ALA A 1 94 ? 18.481 7.236 -21.294 1.00 95.44 94 ALA A N 1
ATOM 728 C CA . ALA A 1 94 ? 19.326 6.311 -22.047 1.00 95.44 94 ALA A CA 1
ATOM 729 C C . ALA A 1 94 ? 18.687 5.903 -23.389 1.00 95.44 94 ALA A C 1
ATOM 731 O O . ALA A 1 94 ? 19.365 5.870 -24.418 1.00 95.44 94 ALA A O 1
ATOM 732 N N . ALA A 1 95 ? 17.376 5.643 -23.411 1.00 95.44 95 ALA A N 1
ATOM 733 C CA . ALA A 1 95 ? 16.644 5.328 -24.636 1.00 95.44 95 ALA A CA 1
ATOM 734 C C . ALA A 1 95 ? 16.650 6.501 -25.632 1.00 95.44 95 ALA A C 1
ATOM 736 O O . ALA A 1 95 ? 16.920 6.302 -26.818 1.00 95.44 95 ALA A O 1
ATOM 737 N N . GLN A 1 96 ? 16.432 7.730 -25.153 1.00 93.94 96 GLN A N 1
ATOM 738 C CA . GLN A 1 96 ? 16.496 8.940 -25.980 1.00 93.94 96 GLN A CA 1
ATOM 739 C C . GLN A 1 96 ? 17.896 9.162 -26.567 1.00 93.94 96 GLN A C 1
ATOM 741 O O . GLN A 1 96 ? 18.021 9.447 -27.758 1.00 93.94 96 GLN A O 1
ATOM 746 N N . GLN A 1 97 ? 18.953 8.971 -25.770 1.00 93.50 97 GLN A N 1
ATOM 747 C CA . GLN A 1 97 ? 20.336 9.072 -26.247 1.00 93.50 97 GLN A CA 1
ATOM 748 C C . GLN A 1 97 ? 20.641 8.038 -27.339 1.00 93.50 97 GLN A C 1
ATOM 750 O O . GLN A 1 97 ? 21.189 8.393 -28.384 1.00 93.50 97 GLN A O 1
ATOM 755 N N . ARG A 1 98 ? 20.224 6.778 -27.152 1.00 91.00 98 ARG A N 1
ATOM 756 C CA . ARG A 1 98 ? 20.371 5.725 -28.172 1.00 91.00 98 ARG A CA 1
ATOM 757 C C . ARG A 1 98 ? 19.626 6.075 -29.461 1.00 91.00 98 ARG A C 1
ATOM 759 O O . ARG A 1 98 ? 20.192 5.955 -30.547 1.00 91.00 98 ARG A O 1
ATOM 766 N N . ALA A 1 99 ? 18.389 6.558 -29.358 1.00 89.81 99 ALA A N 1
ATOM 767 C CA . ALA A 1 99 ? 17.607 6.979 -30.519 1.00 89.81 99 ALA A CA 1
ATOM 768 C C . ALA A 1 99 ? 18.263 8.157 -31.268 1.00 89.81 99 ALA A C 1
ATOM 770 O O . ALA A 1 99 ? 18.288 8.171 -32.501 1.00 89.81 99 ALA A O 1
ATOM 771 N N . ALA A 1 100 ? 18.840 9.124 -30.547 1.00 89.81 100 ALA A N 1
ATOM 772 C CA . ALA A 1 100 ? 19.565 10.245 -31.143 1.00 89.81 100 ALA A CA 1
ATOM 773 C C . ALA A 1 100 ? 20.824 9.784 -31.902 1.00 89.81 100 ALA A C 1
ATOM 775 O O . ALA A 1 100 ? 21.037 10.205 -33.041 1.00 89.81 100 ALA A O 1
ATOM 776 N N . GLN A 1 101 ? 21.608 8.865 -31.326 1.00 86.50 101 GLN A N 1
ATOM 777 C CA . GLN A 1 101 ? 22.784 8.285 -31.986 1.00 86.50 101 GLN A CA 1
ATOM 778 C C . GLN A 1 101 ? 22.403 7.534 -33.272 1.00 86.50 101 GLN A C 1
ATOM 780 O O . GLN A 1 101 ? 23.017 7.750 -34.316 1.00 86.50 101 GLN A O 1
ATOM 785 N N . GLN A 1 102 ? 21.338 6.723 -33.245 1.00 83.94 102 GLN A N 1
ATOM 786 C CA . GLN A 1 102 ? 20.840 6.022 -34.438 1.00 83.94 102 GLN A CA 1
ATOM 787 C C . GLN A 1 102 ? 20.364 6.983 -35.542 1.00 83.94 102 GLN A C 1
ATOM 789 O O . GLN A 1 102 ? 20.541 6.716 -36.732 1.00 83.94 102 GLN A O 1
ATOM 794 N N . ARG A 1 103 ? 19.768 8.125 -35.179 1.00 76.75 103 ARG A N 1
ATOM 795 C CA . ARG A 1 103 ? 19.384 9.163 -36.152 1.00 76.75 103 ARG A CA 1
ATOM 796 C C . ARG A 1 103 ? 20.606 9.843 -36.776 1.00 76.75 103 ARG A C 1
ATOM 798 O O . ARG A 1 103 ? 20.595 10.113 -37.978 1.00 76.75 103 ARG A O 1
ATOM 805 N N . ALA A 1 104 ? 21.656 10.092 -35.993 1.00 71.62 104 ALA A N 1
ATOM 806 C CA . ALA A 1 104 ? 22.897 10.685 -36.488 1.00 71.62 104 ALA A CA 1
ATOM 807 C C . ALA A 1 104 ? 23.616 9.765 -37.494 1.00 71.62 104 ALA A C 1
ATOM 809 O O . ALA A 1 104 ? 24.020 10.226 -38.564 1.00 71.62 104 ALA A O 1
ATOM 810 N N . THR A 1 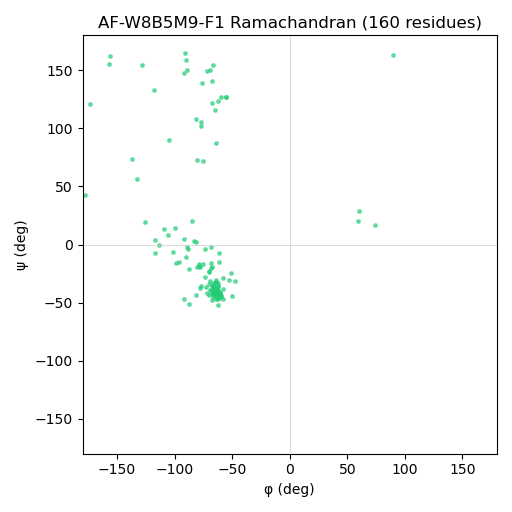105 ? 23.697 8.457 -37.221 1.00 69.25 105 THR A N 1
ATOM 811 C CA . THR A 1 105 ? 24.326 7.488 -38.141 1.00 69.25 105 THR A CA 1
ATOM 812 C C . THR A 1 105 ? 23.540 7.318 -39.447 1.00 69.25 105 THR A C 1
ATOM 814 O O . THR A 1 105 ? 24.136 7.211 -40.524 1.00 69.25 105 THR A O 1
ATOM 817 N N . ARG A 1 106 ? 22.200 7.389 -39.403 1.00 61.12 106 ARG A N 1
ATOM 818 C CA . ARG A 1 106 ? 21.360 7.413 -40.616 1.00 61.12 106 ARG A CA 1
ATOM 819 C C . ARG A 1 106 ? 21.584 8.667 -41.473 1.00 61.12 106 ARG A C 1
ATOM 821 O O . ARG A 1 106 ? 21.693 8.552 -42.689 1.00 61.12 106 ARG A O 1
ATOM 828 N N . LYS A 1 107 ? 21.735 9.855 -40.873 1.00 59.88 107 LYS A N 1
ATOM 829 C CA . LYS A 1 107 ? 22.058 11.085 -41.630 1.00 59.88 107 LYS A CA 1
ATOM 830 C C . LYS A 1 107 ? 23.446 11.045 -42.288 1.00 59.88 107 LYS A C 1
ATOM 832 O O . LYS A 1 107 ? 23.612 11.601 -43.372 1.00 59.88 107 LYS A O 1
ATOM 837 N N . GLY A 1 108 ? 24.430 10.389 -41.666 1.00 55.31 108 GLY A N 1
ATOM 838 C CA . GLY A 1 108 ? 25.775 10.230 -42.238 1.00 55.31 108 GLY A CA 1
ATOM 839 C C . GLY A 1 108 ? 25.827 9.283 -43.444 1.00 55.31 108 GLY A C 1
ATOM 840 O O . GLY A 1 108 ? 26.575 9.524 -44.389 1.00 55.31 108 GLY A O 1
ATOM 841 N N . THR A 1 109 ? 24.996 8.237 -43.450 1.00 54.91 109 THR A N 1
ATOM 842 C CA . THR A 1 109 ? 24.924 7.269 -44.560 1.00 54.91 109 THR A CA 1
ATOM 843 C C . THR A 1 109 ? 24.158 7.810 -45.771 1.00 54.91 109 THR A C 1
ATOM 845 O O . THR A 1 109 ? 24.597 7.586 -46.896 1.00 54.91 109 THR A O 1
ATOM 848 N N . ASP A 1 110 ? 23.096 8.602 -45.575 1.00 52.66 110 ASP A N 1
ATOM 849 C CA . ASP A 1 110 ? 22.337 9.230 -46.675 1.00 52.66 110 ASP A CA 1
ATOM 850 C C . ASP A 1 110 ? 23.196 10.244 -47.468 1.00 52.66 110 ASP A C 1
ATOM 852 O O . ASP A 1 110 ? 23.228 10.219 -48.700 1.00 52.66 110 ASP A O 1
ATOM 856 N N . LYS A 1 111 ? 24.024 11.056 -46.788 1.00 54.25 111 LYS A N 1
ATOM 857 C CA . LYS A 1 111 ? 24.962 11.972 -47.473 1.00 54.25 111 LYS A CA 1
ATOM 858 C C . LYS A 1 111 ? 26.002 11.244 -48.335 1.00 54.25 111 LYS A C 1
ATOM 860 O O . LYS A 1 111 ? 26.377 11.767 -49.379 1.00 54.25 111 LYS A O 1
ATOM 865 N N . ARG A 1 112 ? 26.444 10.042 -47.943 1.00 52.91 112 ARG A N 1
ATOM 866 C CA . ARG A 1 112 ? 27.430 9.249 -48.703 1.00 52.91 112 ARG A CA 1
ATOM 867 C C . ARG A 1 112 ? 26.820 8.512 -49.905 1.00 52.91 112 ARG A C 1
ATOM 869 O O . ARG A 1 112 ? 27.561 8.123 -50.799 1.00 52.91 112 ARG A O 1
ATOM 876 N N . LEU A 1 113 ? 25.494 8.326 -49.941 1.00 52.72 113 LEU A N 1
ATOM 877 C CA . LEU A 1 113 ? 24.784 7.750 -51.092 1.00 52.72 113 LEU A CA 1
ATOM 878 C C . LEU A 1 113 ? 24.368 8.790 -52.146 1.00 52.72 113 LEU A C 1
ATOM 880 O O . LEU A 1 113 ? 24.129 8.404 -53.287 1.00 52.72 113 LEU A O 1
ATOM 884 N N . ARG A 1 114 ? 24.270 10.082 -51.798 1.00 50.62 114 ARG A N 1
ATOM 885 C CA . ARG A 1 114 ? 23.789 11.130 -52.723 1.00 50.62 114 ARG A CA 1
ATOM 886 C C . ARG A 1 114 ? 24.861 11.810 -53.572 1.00 50.62 114 ARG A C 1
ATOM 888 O O . ARG A 1 114 ? 24.498 12.510 -54.511 1.00 50.62 114 ARG A O 1
ATOM 895 N N . SER A 1 115 ? 26.154 11.609 -53.313 1.00 52.50 115 SER A N 1
ATOM 896 C CA . SER A 1 115 ? 27.205 12.094 -54.218 1.00 52.50 115 SER A CA 1
ATOM 897 C C . SER A 1 115 ? 27.376 11.126 -55.393 1.00 52.50 115 SER A C 1
ATOM 899 O O . SER A 1 115 ? 28.340 10.363 -55.465 1.00 52.50 115 SER A O 1
ATOM 901 N N . ILE A 1 116 ? 26.405 11.120 -56.303 1.00 55.38 116 ILE A N 1
ATOM 902 C CA . ILE A 1 116 ? 26.589 10.544 -57.633 1.00 55.38 116 ILE A CA 1
ATOM 903 C C . ILE A 1 116 ? 27.402 11.577 -58.412 1.00 55.38 116 ILE A C 1
ATOM 905 O O . ILE A 1 116 ? 26.878 12.610 -58.820 1.00 55.38 116 ILE A O 1
ATOM 909 N N . ALA A 1 117 ? 28.703 11.337 -58.564 1.00 51.47 117 ALA A N 1
ATOM 910 C CA . ALA A 1 117 ? 29.512 12.126 -59.479 1.00 51.47 117 ALA A CA 1
ATOM 911 C C . ALA A 1 117 ? 29.001 11.872 -60.906 1.00 51.47 117 ALA A C 1
ATOM 913 O O . ALA A 1 117 ? 29.044 10.741 -61.392 1.00 51.47 117 ALA A O 1
ATOM 914 N N . HIS A 1 118 ? 28.477 12.911 -61.554 1.00 49.28 118 HIS A N 1
ATOM 915 C CA . HIS A 1 118 ? 28.117 12.862 -62.965 1.00 49.28 118 HIS A CA 1
ATOM 916 C C . HIS A 1 118 ? 29.398 12.971 -63.789 1.00 49.28 118 HIS A C 1
ATOM 918 O O . HIS A 1 118 ? 29.996 14.039 -63.885 1.00 49.28 118 HIS A O 1
ATOM 924 N N . THR A 1 119 ? 29.839 11.853 -64.357 1.00 55.09 119 THR A N 1
ATOM 925 C CA . THR A 1 119 ? 30.881 11.835 -65.384 1.00 55.09 119 THR A CA 1
ATOM 926 C C . THR A 1 119 ? 30.221 11.897 -66.759 1.00 55.09 119 THR A C 1
ATOM 928 O O . THR A 1 119 ? 29.121 11.378 -66.960 1.00 55.09 119 THR A O 1
ATOM 931 N N . THR A 1 120 ? 30.889 12.526 -67.723 1.00 53.91 120 THR A N 1
ATOM 932 C CA . THR A 1 120 ? 30.396 12.780 -69.092 1.00 53.91 120 THR A CA 1
ATOM 933 C C . THR A 1 120 ? 30.089 11.514 -69.907 1.00 53.91 120 THR A C 1
ATOM 935 O O . THR A 1 120 ? 29.493 11.603 -70.972 1.00 53.91 120 THR A O 1
ATOM 938 N N . THR A 1 121 ? 30.428 10.329 -69.393 1.00 56.66 121 THR A N 1
ATOM 939 C CA . THR A 1 121 ? 30.203 9.011 -70.013 1.00 56.66 121 THR A CA 1
ATOM 940 C C . THR A 1 121 ? 29.122 8.157 -69.326 1.00 56.66 121 THR A C 1
ATOM 942 O O . THR A 1 121 ? 28.984 6.972 -69.626 1.00 56.66 121 THR A O 1
ATOM 945 N N . GLY A 1 122 ? 28.308 8.743 -68.437 1.00 55.75 122 GLY A N 1
ATOM 946 C CA . GLY A 1 122 ? 27.185 8.065 -67.769 1.00 55.75 122 GLY A CA 1
ATOM 947 C C . GLY A 1 122 ? 27.549 7.373 -66.445 1.00 55.75 122 GLY A C 1
ATOM 948 O O . GLY A 1 122 ? 28.720 7.156 -66.136 1.00 55.75 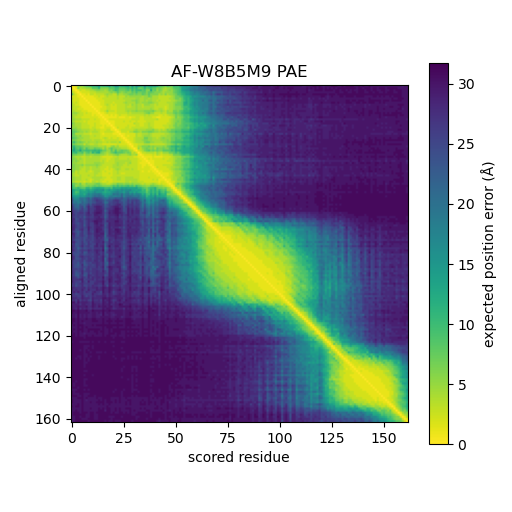122 GLY A O 1
ATOM 949 N N . LEU A 1 123 ? 26.528 7.052 -65.627 1.00 50.00 123 LEU A N 1
ATOM 950 C CA . LEU A 1 123 ? 26.670 6.510 -64.262 1.00 50.00 123 LEU A CA 1
ATOM 951 C C . LEU A 1 123 ? 27.341 5.122 -64.248 1.00 50.00 123 LEU A C 1
ATOM 953 O O . LEU A 1 123 ? 26.674 4.088 -64.198 1.00 50.00 123 LEU A O 1
ATOM 957 N N . GLN A 1 124 ? 28.669 5.073 -64.203 1.00 53.41 124 GLN A N 1
ATOM 958 C CA . GLN A 1 124 ? 29.400 3.847 -63.892 1.00 53.41 124 GLN A CA 1
ATOM 959 C C . GLN A 1 124 ? 29.951 3.894 -62.471 1.00 53.41 124 GLN A C 1
ATOM 961 O O . GLN A 1 124 ? 31.087 4.287 -62.231 1.00 53.41 124 GLN A O 1
ATOM 966 N N . THR A 1 125 ? 29.165 3.416 -61.505 1.00 54.25 125 THR A N 1
ATOM 967 C CA . THR A 1 125 ? 29.737 2.993 -60.223 1.00 54.25 125 THR A CA 1
ATOM 968 C C . THR A 1 125 ? 29.474 1.507 -60.011 1.00 54.25 125 THR A C 1
ATOM 970 O O . THR A 1 125 ? 28.359 1.015 -60.195 1.00 54.25 125 THR A O 1
ATOM 973 N N . LYS A 1 126 ? 30.516 0.769 -59.606 1.00 53.84 126 LYS A N 1
ATOM 974 C CA . LYS A 1 126 ? 30.465 -0.670 -59.267 1.00 53.84 126 LYS A CA 1
ATOM 975 C C . LYS A 1 126 ? 29.341 -1.003 -58.266 1.00 53.84 126 LYS A C 1
ATOM 977 O O . LYS A 1 126 ? 28.828 -2.117 -58.251 1.00 53.84 126 LYS A O 1
ATOM 982 N N . ALA A 1 127 ? 28.916 -0.023 -57.465 1.00 54.19 127 ALA A N 1
ATOM 983 C CA . ALA A 1 127 ? 27.806 -0.136 -56.526 1.00 54.19 127 ALA A CA 1
ATOM 984 C C . ALA A 1 127 ? 26.423 -0.256 -57.199 1.00 54.19 127 ALA A C 1
ATOM 986 O O . ALA A 1 127 ? 25.560 -0.943 -56.654 1.00 54.19 127 ALA A O 1
ATOM 987 N N . PHE A 1 128 ? 26.209 0.355 -58.372 1.00 51.34 128 PHE A N 1
ATOM 988 C CA . PHE A 1 128 ? 24.928 0.286 -59.084 1.00 51.34 128 PHE A CA 1
ATOM 989 C C . PHE A 1 128 ? 24.659 -1.132 -59.599 1.00 51.34 128 PHE A C 1
ATOM 991 O O . PHE A 1 128 ? 23.614 -1.700 -59.293 1.00 51.34 128 PHE A O 1
ATOM 998 N N . ARG A 1 129 ? 25.653 -1.756 -60.254 1.00 54.97 129 ARG A N 1
ATOM 999 C CA . ARG A 1 129 ? 25.561 -3.151 -60.729 1.00 54.97 129 ARG A CA 1
ATOM 1000 C C . ARG A 1 129 ? 25.277 -4.140 -59.59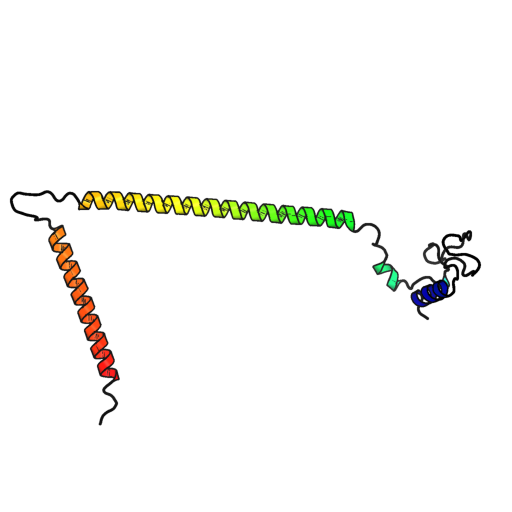2 1.00 54.97 129 ARG A C 1
ATOM 1002 O O . ARG A 1 129 ? 24.475 -5.047 -59.766 1.00 54.97 129 ARG A O 1
ATOM 1009 N N . ASN A 1 130 ? 25.867 -3.931 -58.412 1.00 57.28 130 ASN A N 1
ATOM 1010 C CA . ASN A 1 130 ? 25.672 -4.807 -57.251 1.00 57.28 130 ASN A CA 1
ATOM 1011 C C . ASN A 1 130 ? 24.275 -4.719 -56.618 1.00 57.28 130 ASN A C 1
ATOM 1013 O O . ASN A 1 130 ? 23.868 -5.635 -55.903 1.00 57.28 130 ASN A O 1
ATOM 1017 N N . ARG A 1 131 ? 23.542 -3.618 -56.822 1.00 59.91 131 ARG A N 1
ATOM 1018 C CA . ARG A 1 131 ? 22.203 -3.443 -56.241 1.00 59.91 131 ARG A CA 1
ATOM 1019 C C . ARG A 1 131 ? 21.150 -4.167 -57.072 1.00 59.91 131 ARG A C 1
ATOM 1021 O O . ARG A 1 131 ? 20.318 -4.870 -56.506 1.00 59.91 131 ARG A O 1
ATOM 1028 N N . THR A 1 132 ? 21.237 -4.043 -58.396 1.00 61.72 132 THR A N 1
ATOM 1029 C CA . THR A 1 132 ? 20.366 -4.747 -59.344 1.00 61.72 132 THR A CA 1
ATOM 1030 C C . THR A 1 132 ? 20.582 -6.254 -59.280 1.00 61.72 132 THR A C 1
ATOM 1032 O O . THR A 1 132 ? 19.606 -6.993 -59.206 1.00 61.72 132 THR A O 1
ATOM 1035 N N . THR A 1 133 ? 21.833 -6.725 -59.199 1.00 66.00 133 THR A N 1
ATOM 1036 C CA . THR A 1 133 ? 22.111 -8.166 -59.061 1.00 66.00 133 THR A CA 1
ATOM 1037 C C . THR A 1 133 ? 21.605 -8.730 -57.736 1.00 66.00 133 THR A C 1
ATOM 1039 O O . THR A 1 133 ? 20.964 -9.775 -57.736 1.00 66.00 133 THR A O 1
ATOM 1042 N N . LYS A 1 134 ? 21.796 -8.034 -56.605 1.00 68.38 134 LYS A N 1
ATOM 1043 C CA . LYS A 1 134 ? 21.234 -8.476 -55.314 1.00 68.38 134 LYS A CA 1
ATOM 1044 C C . LYS A 1 134 ? 19.703 -8.500 -55.304 1.00 68.38 134 LYS A C 1
ATOM 1046 O O . LYS A 1 134 ? 19.129 -9.402 -54.700 1.00 68.38 134 LYS A O 1
ATOM 1051 N N . GLY A 1 135 ? 19.054 -7.535 -55.960 1.00 70.50 135 GLY A N 1
ATOM 1052 C CA . GLY A 1 135 ? 17.598 -7.516 -56.131 1.00 70.50 135 GLY A CA 1
ATOM 1053 C C . GLY A 1 135 ? 17.101 -8.723 -56.927 1.00 70.50 135 GLY A C 1
ATOM 1054 O O . GLY A 1 135 ? 16.273 -9.478 -56.424 1.00 70.50 135 GLY A O 1
ATOM 1055 N N . ALA A 1 136 ? 17.695 -8.960 -58.100 1.00 74.69 136 ALA A N 1
ATOM 1056 C CA . ALA A 1 136 ? 17.357 -10.083 -58.973 1.00 74.69 136 ALA A CA 1
ATOM 1057 C C . ALA A 1 136 ? 17.593 -11.448 -58.300 1.00 74.69 136 ALA A C 1
ATOM 1059 O O . ALA A 1 136 ? 16.747 -12.335 -58.382 1.00 74.69 136 ALA A O 1
ATOM 1060 N N . ILE A 1 137 ? 18.698 -11.609 -57.559 1.00 74.44 137 ILE A N 1
ATOM 1061 C CA . ILE A 1 137 ? 18.975 -12.833 -56.789 1.00 74.44 137 ILE A CA 1
ATOM 1062 C C . ILE A 1 137 ? 17.926 -13.030 -55.684 1.00 74.44 137 ILE A C 1
ATOM 1064 O O . ILE A 1 137 ? 17.419 -14.134 -55.501 1.00 74.44 137 ILE A O 1
ATOM 1068 N N . GLY A 1 138 ? 17.554 -11.970 -54.958 1.00 78.38 138 GLY A N 1
ATOM 1069 C CA . GLY A 1 138 ? 16.525 -12.049 -53.916 1.00 78.38 138 GLY A CA 1
ATOM 1070 C C . GLY A 1 138 ? 15.129 -12.382 -54.457 1.00 78.38 138 GLY A C 1
ATOM 1071 O O . GLY A 1 138 ? 14.350 -13.064 -53.789 1.00 78.38 138 GLY A O 1
ATOM 1072 N N . GLU A 1 139 ? 14.797 -11.923 -55.663 1.00 82.44 139 GLU A N 1
ATOM 1073 C CA . GLU A 1 139 ? 13.566 -12.301 -56.366 1.00 82.44 139 GLU A CA 1
ATOM 1074 C C . GLU A 1 139 ? 13.594 -13.756 -56.834 1.00 82.44 139 GLU A C 1
ATOM 1076 O O . GLU A 1 139 ? 12.629 -14.479 -56.584 1.00 82.44 139 GLU A O 1
ATOM 1081 N N . ALA A 1 140 ? 14.715 -14.213 -57.398 1.00 82.88 140 ALA A N 1
ATOM 1082 C CA . ALA A 1 140 ? 14.900 -15.604 -57.801 1.00 82.88 140 ALA A CA 1
ATOM 1083 C C . ALA A 1 140 ? 14.760 -16.572 -56.613 1.00 82.88 140 ALA A C 1
ATOM 1085 O O . ALA A 1 140 ? 14.037 -17.561 -56.710 1.00 82.88 140 ALA A O 1
ATOM 1086 N N . ILE A 1 141 ? 15.362 -16.256 -55.460 1.00 89.00 141 ILE A N 1
ATOM 1087 C CA . ILE A 1 141 ? 15.234 -17.073 -54.239 1.00 89.00 141 ILE A CA 1
ATOM 1088 C C . ILE A 1 141 ? 13.766 -17.180 -53.800 1.00 89.00 141 ILE A C 1
ATOM 1090 O O . ILE A 1 141 ? 13.287 -18.271 -53.494 1.00 89.00 141 ILE A O 1
ATOM 1094 N N . ARG A 1 142 ? 13.021 -16.066 -53.812 1.00 89.81 142 ARG A N 1
ATOM 1095 C CA . ARG A 1 142 ? 11.593 -16.070 -53.454 1.00 89.81 142 ARG A CA 1
ATOM 1096 C C . ARG A 1 142 ? 10.742 -16.853 -54.449 1.00 89.81 142 ARG A C 1
ATOM 1098 O O . ARG A 1 142 ? 9.795 -17.514 -54.032 1.00 89.81 142 ARG A O 1
ATOM 1105 N N . ALA A 1 143 ? 11.053 -16.779 -55.740 1.00 89.44 143 ALA A N 1
ATOM 1106 C CA . ALA A 1 143 ? 10.358 -17.552 -56.765 1.00 89.44 143 ALA A CA 1
ATOM 1107 C C . ALA A 1 143 ? 10.582 -19.060 -56.573 1.00 89.44 143 ALA A C 1
ATOM 1109 O O . ALA A 1 143 ? 9.618 -19.823 -56.577 1.00 89.44 143 ALA A O 1
ATOM 1110 N N . LEU A 1 144 ? 11.823 -19.477 -56.302 1.00 92.69 144 LEU A N 1
ATOM 1111 C CA . LEU A 1 144 ? 12.157 -20.878 -56.034 1.00 92.69 144 LEU A CA 1
ATOM 1112 C C . LEU A 1 144 ? 11.459 -21.410 -54.776 1.00 92.69 144 LEU A C 1
ATOM 1114 O O . LEU A 1 144 ? 10.892 -22.497 -54.813 1.00 92.69 144 LEU A O 1
ATOM 1118 N N . GLN A 1 145 ? 11.413 -20.628 -53.694 1.00 92.19 145 GLN A N 1
ATOM 1119 C CA . GLN A 1 145 ? 10.684 -21.013 -52.479 1.00 92.19 145 GLN A CA 1
ATOM 1120 C C . GLN A 1 145 ? 9.177 -21.154 -52.720 1.00 92.19 145 GLN A C 1
ATOM 1122 O O . GLN A 1 145 ? 8.554 -22.076 -52.199 1.00 92.19 145 GLN A O 1
ATOM 1127 N N . LYS A 1 146 ? 8.578 -20.273 -53.532 1.00 91.94 146 LYS A N 1
ATOM 1128 C CA . LYS A 1 146 ? 7.163 -20.398 -53.914 1.00 91.94 146 LYS A CA 1
ATOM 1129 C C . LYS A 1 146 ? 6.901 -21.677 -54.705 1.00 91.94 146 LYS A C 1
ATOM 1131 O O . LYS A 1 146 ? 5.923 -22.357 -54.418 1.00 91.94 146 LYS A O 1
ATOM 1136 N N . LEU A 1 147 ? 7.774 -22.015 -55.654 1.00 91.75 147 LEU A N 1
ATOM 1137 C CA . LEU A 1 147 ? 7.660 -23.255 -56.426 1.00 91.75 147 LEU A CA 1
ATOM 1138 C C . LEU A 1 147 ? 7.831 -24.490 -55.539 1.00 91.75 147 LEU A C 1
ATOM 1140 O O . LEU A 1 147 ? 7.032 -25.416 -55.629 1.00 91.75 147 LEU A O 1
ATOM 1144 N N . GLN A 1 148 ? 8.813 -24.484 -54.636 1.00 91.62 148 GLN A N 1
ATOM 1145 C CA . GLN A 1 148 ? 9.028 -25.579 -53.693 1.00 91.62 148 GLN A CA 1
ATOM 1146 C C . GLN A 1 148 ? 7.807 -25.793 -52.788 1.00 91.62 148 GLN A C 1
ATOM 1148 O O . GLN A 1 148 ? 7.383 -26.929 -52.590 1.00 91.62 148 GLN A O 1
ATOM 1153 N N . ASN A 1 149 ? 7.200 -24.710 -52.298 1.00 89.25 149 ASN A N 1
ATOM 1154 C CA . ASN A 1 149 ? 5.984 -24.784 -51.491 1.00 89.25 149 ASN A CA 1
ATOM 1155 C C . ASN A 1 149 ? 4.779 -25.283 -52.301 1.00 89.25 149 ASN A C 1
ATOM 1157 O O . ASN A 1 149 ? 4.016 -26.094 -51.789 1.00 89.25 149 ASN A O 1
ATOM 1161 N N . ALA A 1 150 ? 4.627 -24.841 -53.553 1.00 87.31 150 ALA A N 1
ATOM 1162 C CA . ALA A 1 150 ? 3.546 -25.284 -54.434 1.00 87.31 150 ALA A CA 1
ATOM 1163 C C . ALA A 1 150 ? 3.655 -26.780 -54.778 1.00 87.31 150 ALA A C 1
ATOM 1165 O O . ALA A 1 150 ? 2.654 -27.494 -54.764 1.00 87.31 150 ALA A O 1
ATOM 1166 N N . LEU A 1 151 ? 4.872 -27.269 -55.035 1.00 86.94 151 LEU A N 1
ATOM 1167 C CA . LEU A 1 151 ? 5.133 -28.694 -55.253 1.00 86.94 151 LEU A CA 1
ATOM 1168 C C . LEU A 1 151 ? 4.881 -29.513 -53.982 1.00 86.94 151 LEU A C 1
ATOM 1170 O O . LEU A 1 151 ? 4.267 -30.574 -54.053 1.00 86.94 151 LEU A O 1
ATOM 1174 N N . ALA A 1 152 ? 5.296 -29.010 -52.816 1.00 84.25 152 ALA A N 1
ATOM 1175 C CA . ALA A 1 152 ? 5.028 -29.666 -51.540 1.00 84.25 152 ALA A CA 1
ATOM 1176 C C . ALA A 1 152 ? 3.521 -29.750 -51.240 1.00 84.25 152 ALA A C 1
ATOM 1178 O O . ALA A 1 152 ? 3.047 -30.797 -50.805 1.00 84.25 152 ALA A O 1
ATOM 1179 N N . SER A 1 153 ? 2.751 -28.690 -51.519 1.00 79.88 153 SER A N 1
ATOM 1180 C CA . SER A 1 153 ? 1.293 -28.719 -51.360 1.00 79.88 153 SER A CA 1
ATOM 1181 C C . SER A 1 153 ? 0.603 -29.625 -52.379 1.00 79.88 153 SER A C 1
ATOM 1183 O O . SER A 1 153 ? -0.312 -30.348 -52.004 1.00 79.88 153 SER A O 1
ATOM 1185 N N . ALA A 1 154 ? 1.057 -29.643 -53.637 1.00 76.12 154 ALA A N 1
ATOM 1186 C CA . ALA A 1 154 ? 0.498 -30.520 -54.667 1.00 76.12 154 ALA A CA 1
ATOM 1187 C C . ALA A 1 154 ? 0.756 -32.007 -54.361 1.00 76.12 154 ALA A C 1
ATOM 1189 O O . ALA A 1 154 ? -0.127 -32.837 -54.552 1.00 76.12 154 ALA A O 1
ATOM 1190 N N . SER A 1 155 ? 1.932 -32.336 -53.816 1.00 70.75 155 SER A N 1
ATOM 1191 C CA . SER A 1 155 ? 2.280 -33.699 -53.389 1.00 70.75 155 SER A CA 1
ATOM 1192 C C . SER A 1 155 ? 1.368 -34.219 -52.268 1.00 70.75 155 SER A C 1
ATOM 1194 O O . SER A 1 155 ? 0.989 -35.385 -52.263 1.00 70.75 155 SER A O 1
ATOM 1196 N N . LEU A 1 156 ? 0.938 -33.345 -51.351 1.00 61.28 156 LEU A N 1
ATOM 1197 C CA . LEU A 1 156 ? -0.002 -33.705 -50.283 1.00 61.28 156 LEU A CA 1
ATOM 1198 C C . LEU A 1 156 ? -1.455 -33.854 -50.767 1.00 61.28 156 LEU A C 1
ATOM 1200 O O . LEU A 1 156 ? -2.266 -34.449 -50.063 1.00 61.28 156 LEU A O 1
ATOM 1204 N N . GLN A 1 157 ? -1.790 -33.327 -51.948 1.00 60.22 157 GLN A N 1
ATOM 1205 C CA . GLN A 1 157 ? -3.142 -33.355 -52.517 1.00 60.22 157 GLN A CA 1
ATOM 1206 C C . GLN A 1 157 ? -3.365 -34.509 -53.509 1.00 60.22 157 GLN A C 1
ATOM 1208 O O . GLN A 1 157 ? -4.509 -34.845 -53.790 1.00 60.22 157 GLN A O 1
ATOM 1213 N N . GLY A 1 158 ? -2.301 -35.161 -53.990 1.00 57.62 158 GLY A N 1
ATOM 1214 C CA . GLY A 1 158 ? -2.363 -36.278 -54.946 1.00 57.62 158 GLY A CA 1
ATOM 1215 C C . GLY A 1 158 ? -2.587 -37.672 -54.341 1.00 57.62 158 GLY A C 1
ATOM 1216 O O . GLY A 1 158 ? -2.239 -38.656 -54.982 1.00 57.62 158 GLY A O 1
ATOM 1217 N N . GLY A 1 159 ? -3.105 -37.775 -53.111 1.00 54.91 159 GLY A N 1
ATOM 1218 C CA . GLY A 1 159 ? -3.332 -39.049 -52.404 1.00 54.91 159 GLY A CA 1
ATOM 1219 C C . GLY A 1 159 ? -4.793 -39.512 -52.318 1.00 54.91 159 GLY A C 1
ATOM 1220 O O . GLY A 1 159 ? -5.085 -40.449 -51.581 1.00 54.91 159 GLY A O 1
ATOM 1221 N N . GLN A 1 160 ? -5.718 -38.847 -53.012 1.00 54.03 160 GLN A N 1
ATOM 1222 C CA . GLN A 1 160 ? -7.131 -39.227 -53.088 1.00 54.03 160 GLN A CA 1
ATOM 1223 C C . GLN A 1 160 ? -7.599 -39.074 -54.531 1.00 54.03 160 GLN A C 1
ATOM 1225 O O . GLN A 1 160 ? -8.246 -38.090 -54.838 1.00 54.03 160 GLN A O 1
ATOM 1230 N N . ASP A 1 161 ? -7.186 -39.982 -55.411 1.00 54.22 161 ASP A N 1
ATOM 1231 C CA . ASP A 1 161 ? -7.962 -40.428 -56.572 1.00 54.22 161 ASP A CA 1
ATOM 1232 C C . ASP A 1 161 ? -7.196 -41.588 -57.232 1.00 54.22 161 ASP A C 1
ATOM 1234 O O . ASP A 1 161 ? -6.062 -41.416 -57.683 1.00 54.22 161 ASP A O 1
ATOM 1238 N N . VAL A 1 162 ? -7.884 -42.738 -57.295 1.00 45.91 162 VAL A N 1
ATOM 1239 C CA . VAL A 1 162 ? -7.510 -44.086 -57.787 1.00 45.91 162 VAL A CA 1
ATOM 1240 C C . VAL A 1 162 ? -6.881 -45.030 -56.760 1.00 45.91 162 VAL A C 1
ATOM 1242 O O . VAL A 1 162 ? -5.650 -45.002 -56.548 1.00 45.91 162 VAL A O 1
#